Protein AF-A0A0F6IDT1-F1 (afdb_monomer)

pLDDT: mean 79.6, std 23.31, range [31.86, 98.31]

Radius of gyration: 27.85 Å; Cα contacts (8 Å, |Δi|>4): 63; chains: 1; bounding box: 77×49×73 Å

Mean predicted aligned error: 13.55 Å

Organism: NCBI:txid11930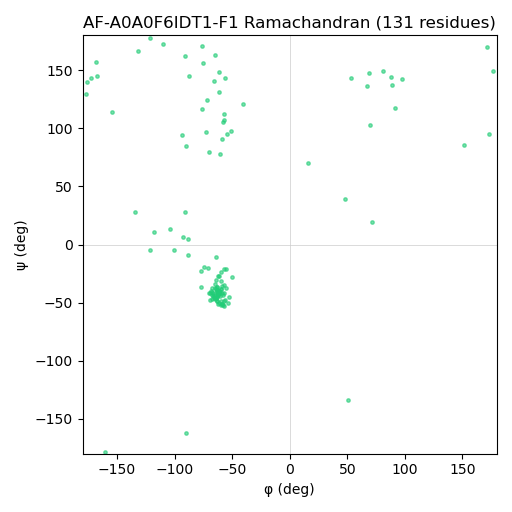40

Structure (mmCIF, N/CA/C/O backbone):
data_AF-A0A0F6IDT1-F1
#
_entry.id   AF-A0A0F6IDT1-F1
#
loop_
_atom_site.group_PDB
_atom_site.id
_atom_site.type_symbol
_atom_site.label_atom_id
_atom_site.label_alt_id
_atom_site.label_comp_id
_atom_site.label_asym_id
_atom_site.label_entity_id
_atom_site.label_seq_id
_atom_site.pdbx_PDB_ins_code
_atom_site.Cartn_x
_atom_site.Cartn_y
_atom_site.Cartn_z
_atom_site.occupancy
_atom_site.B_iso_or_equiv
_atom_site.auth_seq_id
_atom_site.auth_comp_id
_atom_site.auth_asym_i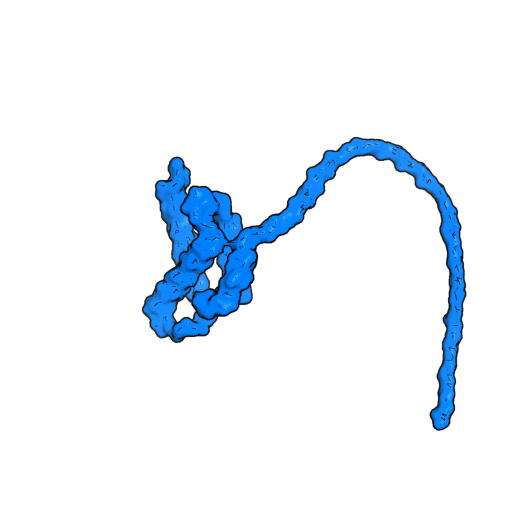d
_atom_site.auth_atom_id
_atom_site.pdbx_PDB_model_num
ATOM 1 N N . MET A 1 1 ? 60.031 -36.457 12.014 1.00 41.59 1 MET A N 1
ATOM 2 C CA . MET A 1 1 ? 60.885 -35.743 12.997 1.00 41.59 1 MET A CA 1
ATOM 3 C C . MET A 1 1 ? 60.031 -34.645 13.619 1.00 41.59 1 MET A C 1
ATOM 5 O O . MET A 1 1 ? 59.503 -33.842 12.875 1.00 41.59 1 MET A O 1
ATOM 9 N N . LYS A 1 2 ? 59.553 -34.843 14.855 1.00 42.44 2 LYS A N 1
ATOM 10 C CA . LYS A 1 2 ? 60.118 -34.342 16.132 1.00 42.44 2 LYS A CA 1
ATOM 11 C C . LYS A 1 2 ? 59.976 -32.811 16.271 1.00 42.44 2 LYS A C 1
ATOM 13 O O . LYS A 1 2 ? 60.718 -32.103 15.614 1.00 42.44 2 LYS A O 1
ATOM 18 N N . ARG A 1 3 ? 59.003 -32.353 17.081 1.00 40.50 3 ARG A N 1
ATOM 19 C CA . ARG A 1 3 ? 59.149 -31.846 18.484 1.00 40.50 3 ARG A CA 1
ATOM 20 C C . ARG A 1 3 ? 59.214 -30.306 18.464 1.00 40.50 3 ARG A C 1
ATOM 22 O O . ARG A 1 3 ? 59.818 -29.780 17.549 1.00 40.50 3 ARG A O 1
ATOM 29 N N . ASN A 1 4 ? 58.660 -29.507 19.371 1.00 43.59 4 ASN A N 1
ATOM 30 C CA . ASN A 1 4 ? 58.146 -29.651 20.739 1.00 43.59 4 ASN A CA 1
ATOM 31 C C . ASN A 1 4 ? 57.361 -28.334 21.035 1.00 43.59 4 ASN A C 1
ATOM 33 O O . ASN A 1 4 ? 57.686 -27.321 20.423 1.00 43.59 4 ASN A O 1
ATOM 37 N N . SER A 1 5 ? 56.246 -28.314 21.781 1.00 46.47 5 SER A N 1
ATOM 38 C CA . SER A 1 5 ? 56.161 -28.254 23.266 1.00 46.47 5 SER A CA 1
ATOM 39 C C . SER A 1 5 ? 56.672 -26.906 23.819 1.00 46.47 5 SER A C 1
ATOM 41 O O . SER A 1 5 ? 57.728 -26.466 23.396 1.00 46.47 5 SER A O 1
ATOM 43 N N . SER A 1 6 ? 56.073 -26.206 24.785 1.00 48.06 6 SER A N 1
ATOM 44 C CA . SER A 1 6 ? 54.981 -26.471 25.733 1.00 48.06 6 SER A CA 1
ATOM 45 C C . SER A 1 6 ? 54.854 -25.218 26.643 1.00 48.06 6 SER A C 1
ATOM 47 O O . SER A 1 6 ? 55.813 -24.467 26.777 1.00 48.06 6 SER A O 1
ATOM 49 N N . SER A 1 7 ? 53.660 -24.881 27.146 1.00 43.81 7 SER A N 1
ATOM 50 C CA . SER A 1 7 ? 53.189 -25.088 28.541 1.00 43.81 7 SER A CA 1
ATOM 51 C C . SER A 1 7 ? 53.479 -23.988 29.572 1.00 43.81 7 SER A C 1
ATOM 53 O O . SER A 1 7 ? 54.614 -23.555 29.727 1.00 43.81 7 SER A O 1
ATOM 55 N N . GLY A 1 8 ? 52.450 -23.718 30.384 1.00 31.86 8 GLY A N 1
ATOM 56 C CA . GLY A 1 8 ? 52.512 -23.164 31.746 1.00 31.86 8 GLY A CA 1
ATOM 57 C C . GLY A 1 8 ? 51.237 -22.365 32.049 1.00 31.86 8 GLY A C 1
ATOM 58 O O . GLY A 1 8 ? 51.131 -21.244 31.576 1.00 31.86 8 GLY A O 1
ATOM 59 N N . GLN A 1 9 ? 50.138 -22.983 32.523 1.00 36.88 9 GLN A N 1
ATOM 60 C CA . GLN A 1 9 ? 49.742 -23.179 33.945 1.00 36.88 9 GLN A CA 1
ATOM 61 C C . GLN A 1 9 ? 49.706 -21.877 34.768 1.00 36.88 9 GLN A C 1
ATOM 63 O O . GLN A 1 9 ? 50.620 -21.080 34.649 1.00 36.88 9 GLN A O 1
ATOM 68 N N . SER A 1 10 ? 48.816 -21.609 35.727 1.00 38.69 10 SER A N 1
ATOM 69 C CA . SER A 1 10 ? 47.532 -22.118 36.255 1.00 38.69 10 SER A CA 1
ATOM 70 C C . SER A 1 10 ? 47.288 -21.319 37.563 1.00 38.69 10 SER A C 1
ATOM 72 O O . SER A 1 10 ? 48.233 -20.730 38.078 1.00 38.69 10 SER A O 1
ATOM 74 N N . GLN A 1 11 ? 46.081 -21.436 38.147 1.00 39.72 11 GLN A N 1
ATOM 75 C CA . GLN A 1 11 ? 45.713 -21.123 39.555 1.00 39.72 11 GLN A CA 1
ATOM 76 C C . GLN A 1 11 ? 45.456 -19.639 39.881 1.00 39.72 11 GLN A C 1
ATOM 78 O O . GLN A 1 11 ? 46.085 -18.766 39.305 1.00 39.72 11 GLN A O 1
ATOM 83 N N . SER A 1 12 ? 44.597 -19.224 40.816 1.00 36.47 12 SER A N 1
ATOM 84 C CA . SER A 1 12 ? 43.557 -19.804 41.694 1.00 36.47 12 SER A CA 1
ATOM 85 C C . SER A 1 12 ? 42.970 -18.581 42.444 1.00 36.47 12 SER A C 1
ATOM 87 O O . SER A 1 12 ? 43.731 -17.699 42.812 1.00 36.47 12 SER A O 1
ATOM 89 N N . ASN A 1 13 ? 41.650 -18.385 42.485 1.00 34.44 13 ASN A N 1
ATOM 90 C CA . ASN A 1 13 ? 40.759 -18.627 43.637 1.00 34.44 13 ASN A CA 1
ATOM 91 C C . ASN A 1 13 ? 40.599 -17.444 44.638 1.00 34.44 13 ASN A C 1
ATOM 93 O O . ASN A 1 13 ? 41.548 -16.734 44.935 1.00 34.44 13 ASN A O 1
ATOM 97 N N . GLU A 1 14 ? 39.371 -17.332 45.167 1.00 32.84 14 GLU A N 1
ATOM 98 C CA . GLU A 1 14 ? 38.906 -16.615 46.381 1.00 32.84 14 GLU A CA 1
ATOM 99 C C . GLU A 1 14 ? 38.401 -15.143 46.327 1.00 32.84 14 GLU A C 1
ATOM 101 O O . GLU A 1 14 ? 39.106 -14.180 46.048 1.00 32.84 14 GLU A O 1
ATOM 106 N N . LYS A 1 15 ? 37.114 -15.013 46.697 1.00 41.66 15 LYS A N 1
ATOM 107 C CA . LYS A 1 15 ? 36.385 -13.870 47.311 1.00 41.66 15 LYS A CA 1
ATOM 108 C C . LYS A 1 15 ? 36.480 -14.064 48.853 1.00 41.66 15 LYS A C 1
ATOM 110 O O . LYS A 1 15 ? 36.636 -15.234 49.206 1.00 41.66 15 LYS A O 1
ATOM 115 N N . PRO A 1 16 ? 36.254 -13.091 49.787 1.00 47.19 16 PRO A N 1
ATOM 116 C CA . PRO A 1 16 ? 34.963 -12.370 49.917 1.00 47.19 16 PRO A CA 1
ATOM 117 C C . PRO A 1 16 ? 34.953 -10.992 50.677 1.00 47.19 16 PRO A C 1
ATOM 119 O O . PRO A 1 16 ? 35.966 -10.554 51.202 1.00 47.19 16 PRO A O 1
ATOM 122 N N . GLN A 1 17 ? 33.743 -10.392 50.794 1.00 39.12 17 GLN A N 1
ATOM 123 C CA . GLN A 1 17 ? 33.264 -9.376 51.787 1.00 39.12 17 GLN A CA 1
ATOM 124 C C . GLN A 1 17 ? 33.861 -7.942 51.740 1.00 39.12 17 GLN A C 1
ATOM 126 O O . GLN A 1 17 ? 35.016 -7.764 51.407 1.00 39.12 17 GLN A O 1
ATOM 131 N N . THR A 1 18 ? 33.202 -6.815 52.055 1.00 35.78 18 THR A N 1
ATOM 132 C CA . THR A 1 18 ? 31.856 -6.390 52.520 1.00 35.78 18 THR A CA 1
ATOM 133 C C . THR 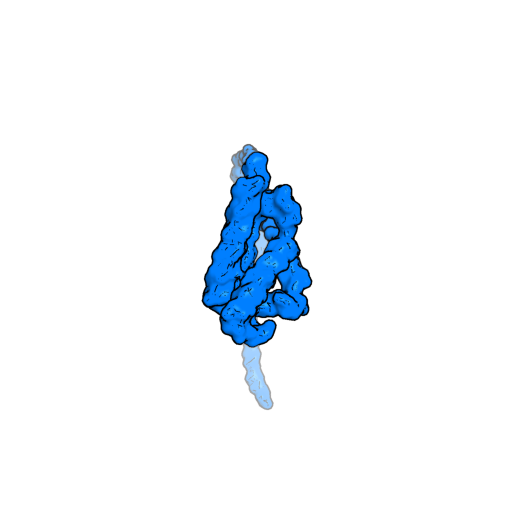A 1 18 ? 31.851 -4.852 52.465 1.00 35.78 18 THR A C 1
ATOM 135 O O . THR A 1 18 ? 32.852 -4.254 52.850 1.00 35.78 18 THR A O 1
ATOM 138 N N . SER A 1 19 ? 30.746 -4.192 52.110 1.00 38.78 19 SER A N 1
ATOM 139 C CA . SER A 1 19 ? 30.215 -3.045 52.882 1.00 38.78 19 SER A CA 1
ATOM 140 C C . SER A 1 19 ? 28.892 -2.544 52.301 1.00 38.78 19 SER A C 1
ATOM 142 O O . SER A 1 19 ? 28.655 -2.534 51.098 1.00 38.78 19 SER A O 1
ATOM 144 N N . VAL A 1 20 ? 28.018 -2.222 53.243 1.00 40.97 20 VAL A N 1
ATOM 145 C CA . VAL A 1 20 ? 26.593 -1.922 53.163 1.00 40.97 20 VAL A CA 1
ATOM 146 C C . VAL A 1 20 ? 26.387 -0.433 52.887 1.00 40.97 20 VAL A C 1
ATOM 148 O O . VAL A 1 20 ? 27.102 0.387 53.456 1.00 40.97 20 VAL A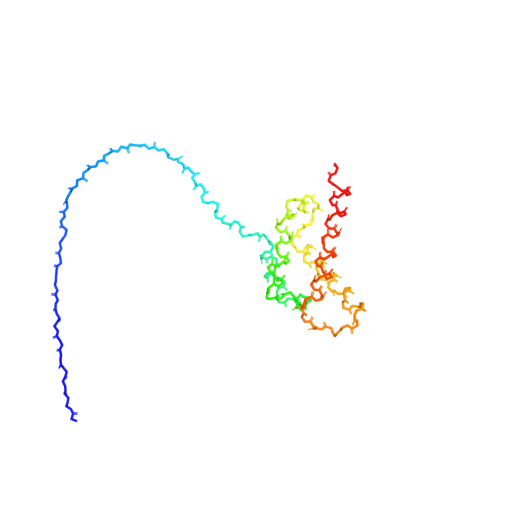 O 1
ATOM 151 N N . SER A 1 21 ? 25.359 -0.071 52.117 1.00 44.03 21 SER A N 1
ATOM 152 C CA . SER A 1 21 ? 24.560 1.116 52.444 1.00 44.03 21 SER A CA 1
ATOM 153 C C . SER A 1 21 ? 23.152 0.994 51.861 1.00 44.03 21 SER A C 1
ATOM 155 O O . SER A 1 21 ? 22.958 0.917 50.649 1.00 44.03 21 SER A O 1
ATOM 157 N N . GLU A 1 22 ? 22.192 0.902 52.776 1.00 39.78 22 GLU A N 1
ATOM 158 C CA . GLU A 1 22 ? 20.749 1.000 52.579 1.00 39.78 22 GLU A CA 1
ATOM 159 C C . GLU A 1 22 ? 20.347 2.409 52.113 1.00 39.78 22 GLU A C 1
ATOM 161 O O . GLU A 1 22 ? 20.833 3.389 52.668 1.00 39.78 22 GLU A O 1
ATOM 166 N N . ASN A 1 23 ? 19.395 2.523 51.179 1.00 37.53 23 ASN A N 1
ATOM 167 C CA . ASN A 1 23 ? 18.099 3.160 51.456 1.0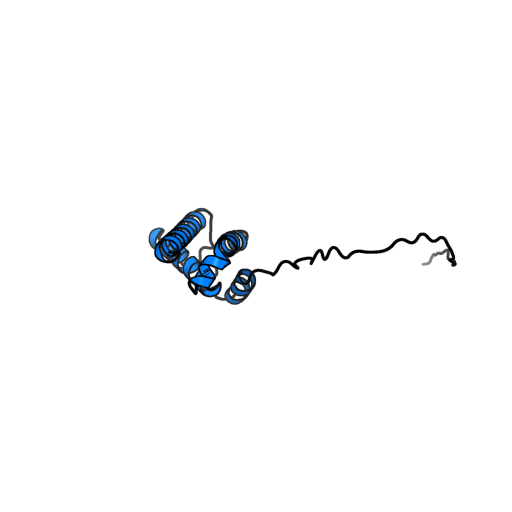0 37.53 23 ASN A CA 1
ATOM 168 C C . ASN A 1 23 ? 17.092 2.902 50.315 1.00 37.53 23 ASN A C 1
ATOM 170 O O . ASN A 1 23 ? 17.470 2.570 49.196 1.00 37.53 23 ASN A O 1
ATOM 174 N N . VAL A 1 24 ? 15.811 3.004 50.659 1.00 48.00 24 VAL A N 1
ATOM 175 C CA . VAL A 1 24 ? 14.649 2.305 50.084 1.00 48.00 24 VAL A CA 1
ATOM 176 C C . VAL A 1 24 ? 13.982 3.078 48.900 1.00 48.00 24 VAL A C 1
ATOM 178 O O . VAL A 1 24 ? 14.665 3.865 48.253 1.00 48.00 24 VAL A O 1
ATOM 181 N N . PRO A 1 25 ? 12.728 2.794 48.476 1.00 54.50 25 PRO A N 1
ATOM 182 C CA . PRO A 1 25 ? 12.381 2.425 47.106 1.00 54.50 25 PRO A CA 1
ATOM 183 C C . PRO A 1 25 ? 11.587 3.531 46.381 1.00 54.50 25 PRO A C 1
ATOM 185 O O . PRO A 1 25 ? 11.133 4.482 46.990 1.00 54.50 25 PRO A O 1
ATOM 188 N N . GLU A 1 26 ? 11.350 3.378 45.081 1.00 36.72 26 GLU A N 1
ATOM 189 C CA . GLU A 1 26 ? 10.016 3.521 44.467 1.00 36.72 26 GLU A CA 1
ATOM 190 C C . GLU A 1 26 ? 10.170 3.436 42.951 1.00 36.72 26 GLU A C 1
ATOM 192 O O . GLU A 1 26 ? 10.512 4.382 42.250 1.00 36.72 26 GLU A O 1
ATOM 197 N N . LYS A 1 27 ? 9.971 2.209 42.469 1.00 49.25 27 LYS A N 1
ATOM 198 C CA . LYS A 1 27 ? 9.135 1.854 41.322 1.00 49.25 27 LYS A CA 1
ATOM 199 C C . LYS A 1 27 ? 8.734 3.026 40.405 1.00 49.25 27 LYS A C 1
ATOM 201 O O . LYS A 1 27 ? 7.555 3.334 40.260 1.00 49.25 27 LYS A O 1
ATOM 206 N N . SER A 1 28 ? 9.690 3.582 39.665 1.00 39.09 28 SER A N 1
ATOM 207 C CA . SER A 1 28 ? 9.371 4.031 38.316 1.00 39.09 28 SER A CA 1
ATOM 208 C C . SER A 1 28 ? 9.222 2.759 37.496 1.00 39.09 28 SER A C 1
ATOM 210 O O . SER A 1 28 ? 10.191 2.122 37.082 1.00 39.09 28 SER A O 1
ATOM 212 N N . SER A 1 29 ? 7.971 2.330 37.339 1.00 50.66 29 SER A N 1
ATOM 213 C CA . SER A 1 29 ? 7.583 1.446 36.251 1.00 50.66 29 SER A CA 1
ATOM 214 C C . SER A 1 29 ? 7.877 2.182 34.948 1.00 50.66 29 SER A C 1
ATOM 216 O O . SER A 1 29 ? 6.985 2.715 34.295 1.00 50.66 29 SER A O 1
ATOM 218 N N . THR A 1 30 ? 9.145 2.217 34.550 1.00 45.03 30 THR A N 1
ATOM 219 C CA . THR A 1 30 ? 9.500 2.296 33.146 1.00 45.03 30 THR A CA 1
ATOM 220 C C . THR A 1 30 ? 9.111 0.932 32.609 1.00 45.03 30 THR A C 1
ATOM 222 O O . THR A 1 30 ? 9.932 0.019 32.517 1.00 45.03 30 THR A O 1
ATOM 225 N N . GLU A 1 31 ? 7.811 0.761 32.348 1.00 45.62 31 GLU A N 1
ATOM 226 C CA . GLU A 1 31 ? 7.352 -0.216 31.382 1.00 45.62 31 GLU A CA 1
ATOM 227 C C . GLU A 1 31 ? 8.182 0.080 30.142 1.00 45.62 31 GLU A C 1
ATOM 229 O O . GLU A 1 31 ? 7.934 1.033 29.400 1.00 45.62 31 GLU A O 1
ATOM 234 N N . LYS A 1 32 ? 9.259 -0.691 29.973 1.00 43.25 32 LYS A N 1
ATOM 235 C CA . LYS A 1 32 ? 9.863 -0.900 28.678 1.00 43.25 32 LYS A CA 1
ATOM 236 C C . LYS A 1 32 ? 8.693 -1.401 27.853 1.00 43.25 32 LYS A C 1
ATOM 238 O O . LYS A 1 32 ? 8.343 -2.574 27.941 1.00 43.25 32 LYS A O 1
ATOM 243 N N . LYS A 1 33 ? 8.031 -0.485 27.140 1.00 46.94 33 LYS A N 1
ATOM 244 C CA . LYS A 1 33 ? 7.200 -0.828 26.002 1.00 46.94 33 LYS A CA 1
ATOM 245 C C . LYS A 1 33 ? 8.169 -1.527 25.074 1.00 46.94 33 LYS A C 1
ATOM 247 O O . LYS A 1 33 ? 8.912 -0.888 24.334 1.00 46.94 33 LYS A O 1
ATOM 252 N N . GLU A 1 34 ? 8.241 -2.841 25.236 1.00 45.25 34 GLU A N 1
ATOM 253 C CA . GLU A 1 34 ? 8.687 -3.740 24.199 1.00 45.25 34 GLU A CA 1
ATOM 254 C C . GLU A 1 34 ? 8.053 -3.194 22.923 1.00 45.25 34 GLU A C 1
ATOM 256 O O . GLU A 1 34 ? 6.840 -2.942 22.937 1.00 45.25 34 GLU A O 1
ATOM 261 N N . PRO A 1 35 ? 8.850 -2.823 21.907 1.00 54.62 35 PRO A N 1
ATOM 262 C CA . PRO A 1 35 ? 8.286 -2.244 20.707 1.00 54.62 35 PRO A CA 1
ATOM 263 C C . PRO A 1 35 ? 7.297 -3.278 20.194 1.00 54.62 35 PRO A C 1
ATOM 265 O O . PRO A 1 35 ? 7.701 -4.351 19.749 1.00 54.62 35 PRO A O 1
ATOM 268 N N . GLN A 1 36 ? 6.000 -2.998 20.348 1.00 61.53 36 GLN A N 1
ATOM 269 C CA . GLN A 1 36 ? 4.975 -3.813 19.733 1.00 61.53 36 GLN A CA 1
ATOM 270 C C . GLN A 1 36 ? 5.302 -3.754 18.253 1.00 61.53 36 GLN A C 1
ATOM 272 O O . GLN A 1 36 ? 5.163 -2.707 17.622 1.00 61.53 36 GLN A O 1
ATOM 277 N N . ILE A 1 37 ? 5.844 -4.855 17.738 1.00 74.25 37 ILE A N 1
ATOM 278 C CA . ILE A 1 37 ? 6.142 -4.999 16.324 1.00 74.25 37 ILE A CA 1
ATOM 279 C C . ILE A 1 37 ? 4.806 -4.756 15.630 1.00 74.25 37 ILE A C 1
ATOM 281 O O . ILE A 1 37 ? 3.854 -5.512 15.843 1.00 74.25 37 ILE A O 1
ATOM 285 N N . SER A 1 38 ? 4.705 -3.644 14.894 1.00 86.12 38 SER A N 1
ATOM 286 C CA . SER A 1 38 ? 3.436 -3.240 14.289 1.00 86.12 38 SER A CA 1
ATOM 287 C C . SER A 1 38 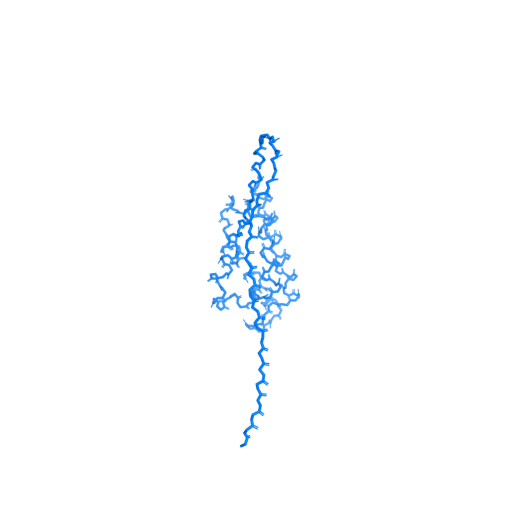? 2.913 -4.373 13.408 1.00 86.12 38 SER A C 1
ATOM 289 O O . SER A 1 38 ? 3.682 -5.077 12.741 1.00 86.12 38 SER A O 1
ATOM 291 N N . LYS A 1 39 ? 1.587 -4.551 13.400 1.00 93.94 39 LYS A N 1
ATOM 292 C CA . LYS A 1 39 ? 0.906 -5.656 12.707 1.00 93.94 39 LYS A CA 1
ATOM 293 C C . LYS A 1 39 ? 1.229 -5.686 11.209 1.00 93.94 39 LYS A C 1
ATOM 295 O O . LYS A 1 39 ? 1.115 -6.738 10.578 1.00 93.94 39 LYS A O 1
ATOM 300 N N . ILE A 1 40 ? 1.667 -4.555 10.653 1.00 96.88 40 ILE A N 1
ATOM 301 C CA . ILE A 1 40 ? 2.088 -4.434 9.259 1.00 96.88 40 ILE A CA 1
ATOM 302 C C . ILE A 1 40 ? 3.277 -5.320 8.901 1.00 96.88 40 ILE A C 1
ATOM 304 O O . ILE A 1 40 ? 3.242 -5.948 7.849 1.00 96.88 40 ILE A O 1
ATOM 308 N N . TYR A 1 41 ? 4.279 -5.465 9.770 1.00 96.19 41 TYR A N 1
ATOM 309 C CA . TYR A 1 41 ? 5.452 -6.288 9.458 1.00 96.19 41 TYR A CA 1
ATOM 310 C C . TYR A 1 41 ? 5.093 -7.771 9.359 1.00 96.19 41 TYR A C 1
ATOM 312 O O . TYR A 1 41 ? 5.567 -8.468 8.465 1.00 96.19 41 TYR A O 1
ATOM 320 N N . LYS A 1 42 ? 4.174 -8.237 10.214 1.00 95.75 42 LYS A N 1
ATOM 321 C CA . LYS A 1 42 ? 3.621 -9.590 10.105 1.00 95.75 42 LYS A CA 1
ATOM 322 C C . LYS A 1 42 ? 2.855 -9.777 8.794 1.00 95.75 42 LYS A C 1
ATOM 324 O O . LYS A 1 42 ? 3.038 -10.783 8.123 1.00 95.75 42 LYS A O 1
ATOM 329 N N . ALA A 1 43 ? 2.020 -8.811 8.413 1.00 96.62 43 ALA A N 1
ATOM 330 C CA . ALA A 1 43 ? 1.276 -8.886 7.159 1.00 96.62 43 ALA A CA 1
ATOM 331 C C . ALA A 1 43 ? 2.190 -8.853 5.923 1.00 96.62 43 ALA A C 1
ATOM 333 O O . ALA A 1 43 ? 1.887 -9.519 4.941 1.00 96.62 43 ALA A O 1
ATOM 334 N N . ILE A 1 44 ? 3.304 -8.119 5.977 1.00 96.50 44 ILE A N 1
ATOM 335 C CA . ILE A 1 44 ? 4.319 -8.112 4.919 1.00 96.50 44 ILE A CA 1
ATOM 336 C C . ILE A 1 44 ? 4.965 -9.49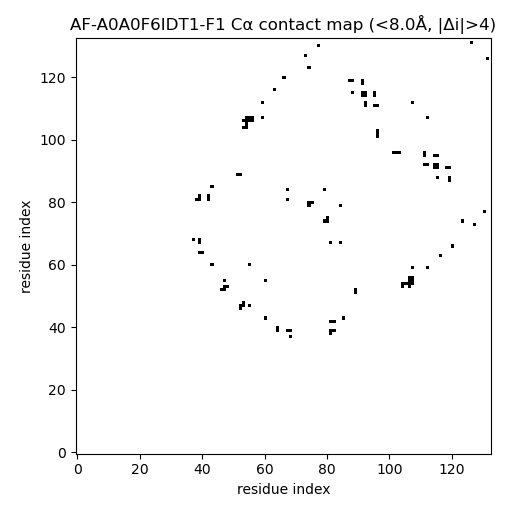3 4.792 1.00 96.50 44 ILE A C 1
ATOM 338 O O . ILE A 1 44 ? 5.060 -10.006 3.681 1.00 96.50 44 ILE A O 1
ATOM 342 N N . GLU A 1 45 ? 5.353 -10.122 5.904 1.00 95.19 45 GLU A N 1
ATOM 343 C CA . GLU A 1 45 ? 5.927 -11.472 5.871 1.00 95.19 45 GLU A CA 1
ATOM 344 C C . GLU A 1 45 ? 4.918 -12.505 5.338 1.00 95.19 45 GLU A C 1
ATOM 346 O O . GLU A 1 45 ? 5.275 -13.324 4.493 1.00 95.19 45 GLU A O 1
ATOM 351 N N . ASP A 1 46 ? 3.641 -12.404 5.736 1.00 95.06 46 ASP A N 1
ATOM 352 C CA . ASP A 1 46 ? 2.554 -13.261 5.237 1.00 95.06 46 ASP A CA 1
ATOM 353 C C . ASP A 1 46 ? 2.407 -13.196 3.700 1.00 95.06 46 ASP A C 1
ATOM 355 O O . ASP A 1 46 ? 2.050 -14.197 3.076 1.00 95.06 46 ASP A O 1
ATOM 359 N N . VAL A 1 47 ? 2.641 -12.030 3.080 1.00 94.19 47 VAL A N 1
ATOM 360 C CA . VAL A 1 47 ? 2.462 -11.835 1.625 1.00 94.19 47 VAL A CA 1
ATOM 361 C C . VAL A 1 47 ? 3.763 -11.878 0.829 1.00 94.19 47 VAL A C 1
ATOM 363 O O . VAL A 1 47 ? 3.726 -11.843 -0.396 1.00 94.19 47 VAL A O 1
ATOM 366 N N . LYS A 1 48 ? 4.922 -11.977 1.479 1.00 90.81 48 LYS A N 1
ATOM 367 C CA . LYS A 1 48 ? 6.237 -11.905 0.824 1.00 90.81 48 LYS A CA 1
ATOM 368 C C . LYS A 1 48 ? 6.460 -12.983 -0.241 1.00 90.81 48 LYS A C 1
ATOM 370 O O . LYS A 1 48 ? 7.177 -12.752 -1.211 1.00 90.81 48 LYS A O 1
ATOM 375 N N . LEU A 1 49 ? 5.857 -14.159 -0.062 1.00 90.88 49 LEU A N 1
ATOM 376 C CA . LEU A 1 49 ? 5.919 -15.267 -1.024 1.00 90.88 49 LEU A CA 1
ATOM 377 C C . LEU A 1 49 ? 4.809 -15.211 -2.084 1.00 90.88 49 LEU A C 1
ATOM 379 O O . LEU A 1 49 ? 4.831 -15.984 -3.042 1.00 90.88 49 LEU A O 1
ATOM 383 N N . ASP A 1 50 ? 3.835 -14.315 -1.931 1.00 94.50 50 ASP A N 1
ATOM 384 C CA . ASP A 1 50 ? 2.808 -14.092 -2.938 1.00 94.50 50 ASP A CA 1
ATOM 385 C C . ASP A 1 50 ? 3.405 -13.277 -4.086 1.00 94.50 50 ASP A C 1
ATOM 387 O O . ASP A 1 50 ? 3.785 -12.113 -3.932 1.00 94.50 50 ASP A O 1
ATOM 391 N N . ILE A 1 51 ? 3.446 -13.893 -5.270 1.00 92.44 51 ILE A N 1
ATOM 392 C CA . ILE A 1 51 ? 4.022 -13.301 -6.479 1.00 92.44 51 ILE A CA 1
ATOM 393 C C . ILE A 1 51 ? 3.406 -11.949 -6.829 1.00 92.44 51 ILE A C 1
ATOM 395 O O . ILE A 1 51 ? 4.034 -11.185 -7.540 1.00 92.44 51 ILE A O 1
ATOM 399 N N . ARG A 1 52 ? 2.205 -11.614 -6.343 1.00 93.56 52 ARG A N 1
ATOM 400 C CA . ARG A 1 52 ? 1.562 -10.311 -6.576 1.00 93.56 52 ARG A CA 1
ATOM 401 C C . ARG A 1 52 ? 2.236 -9.165 -5.818 1.00 93.56 52 ARG A C 1
ATOM 403 O O . ARG A 1 52 ? 2.076 -8.013 -6.211 1.00 93.56 52 ARG A O 1
ATOM 410 N N . TYR A 1 53 ? 3.001 -9.469 -4.773 1.00 95.31 53 TYR A N 1
ATOM 411 C CA . TYR A 1 53 ? 3.721 -8.503 -3.939 1.00 95.31 53 TYR A CA 1
ATOM 412 C C . TYR A 1 53 ? 5.223 -8.459 -4.233 1.00 95.31 53 TYR A C 1
ATOM 414 O O . TYR A 1 53 ? 5.975 -7.825 -3.501 1.00 95.31 53 TYR A O 1
ATOM 422 N N . TYR A 1 54 ? 5.660 -9.053 -5.349 1.00 92.25 54 TYR A N 1
ATOM 423 C CA . TYR A 1 54 ? 7.058 -9.070 -5.794 1.00 92.25 54 TYR A CA 1
ATOM 424 C C . TYR A 1 54 ? 7.733 -7.691 -5.823 1.00 92.25 54 TYR A C 1
ATOM 426 O O . TYR A 1 54 ? 8.950 -7.604 -5.715 1.00 92.25 54 TYR A O 1
ATOM 434 N N . PHE A 1 55 ? 6.965 -6.617 -6.012 1.00 92.31 55 PHE A N 1
ATOM 435 C CA . PHE A 1 55 ? 7.480 -5.255 -6.105 1.00 92.31 55 PHE A CA 1
ATOM 436 C C . PHE A 1 55 ? 7.904 -4.687 -4.744 1.00 92.31 55 PHE A C 1
ATOM 438 O O . PHE A 1 55 ? 8.668 -3.726 -4.700 1.00 92.31 55 PHE A O 1
ATOM 445 N N . LEU A 1 56 ? 7.418 -5.260 -3.640 1.00 92.38 56 LEU A N 1
ATOM 446 C CA . LEU A 1 56 ? 7.649 -4.768 -2.290 1.00 92.38 56 LEU A CA 1
ATOM 447 C C . LEU A 1 56 ? 8.914 -5.402 -1.698 1.00 92.38 56 LEU A C 1
ATOM 449 O O . LEU A 1 56 ? 8.855 -6.412 -1.001 1.00 92.38 56 LEU A O 1
ATOM 453 N N . GLN A 1 57 ? 10.063 -4.805 -2.006 1.00 90.75 57 GLN A N 1
ATOM 454 C CA . GLN A 1 57 ? 11.383 -5.266 -1.567 1.00 90.75 57 GLN A CA 1
ATOM 455 C C . GLN A 1 57 ? 12.214 -4.112 -0.990 1.00 90.75 57 GLN A C 1
ATOM 457 O O . GLN A 1 57 ? 11.872 -2.936 -1.159 1.00 90.75 57 GLN A O 1
ATOM 462 N N . ASP A 1 58 ? 13.308 -4.470 -0.319 1.00 92.19 58 ASP A N 1
ATOM 463 C CA . ASP A 1 58 ? 14.345 -3.557 0.165 1.00 92.19 58 ASP A CA 1
ATOM 464 C C . ASP A 1 58 ? 13.788 -2.361 0.962 1.00 92.19 58 ASP A C 1
ATOM 466 O O . ASP A 1 58 ? 12.931 -2.509 1.834 1.00 92.19 58 ASP A O 1
ATOM 470 N N . GLU A 1 59 ? 14.263 -1.151 0.662 1.00 94.94 59 GLU A N 1
ATOM 471 C CA . GLU A 1 59 ? 13.871 0.091 1.332 1.00 94.94 59 GLU A CA 1
ATOM 472 C C . GLU A 1 59 ? 12.371 0.406 1.226 1.00 94.94 59 GLU A C 1
ATOM 474 O O . GLU A 1 59 ? 11.830 1.140 2.055 1.00 94.94 59 GLU A O 1
ATOM 479 N N . TYR A 1 60 ? 11.677 -0.125 0.218 1.00 95.88 60 TYR A N 1
ATOM 480 C CA . TYR A 1 60 ? 10.271 0.195 0.003 1.00 95.88 60 TYR A CA 1
ATOM 481 C C . TYR A 1 60 ? 9.345 -0.539 0.969 1.00 95.88 60 TYR A C 1
ATOM 483 O O . TYR A 1 60 ? 8.248 -0.049 1.234 1.00 95.88 60 TYR A O 1
ATOM 491 N N . VAL A 1 61 ? 9.799 -1.661 1.537 1.00 95.81 61 VAL A N 1
ATOM 492 C CA . VAL A 1 61 ? 9.125 -2.345 2.649 1.00 95.81 61 VAL A CA 1
ATOM 493 C C . VAL A 1 61 ? 8.969 -1.379 3.822 1.00 95.81 61 VAL A C 1
ATOM 495 O O . VAL A 1 61 ? 7.856 -1.129 4.286 1.00 95.81 61 VAL A O 1
ATOM 498 N N . GLU A 1 62 ? 10.075 -0.763 4.242 1.00 96.50 62 GLU A N 1
ATOM 499 C CA . GLU A 1 62 ? 10.095 0.150 5.387 1.00 96.50 62 GLU A CA 1
ATOM 500 C C . GLU A 1 62 ? 9.336 1.446 5.115 1.00 96.50 62 GLU A C 1
ATOM 502 O O . GLU A 1 62 ? 8.589 1.929 5.973 1.00 96.50 62 GLU A O 1
ATOM 507 N N . LYS A 1 63 ? 9.465 2.007 3.906 1.00 97.56 63 LYS A N 1
ATOM 508 C CA . LYS A 1 63 ? 8.709 3.208 3.525 1.00 97.56 63 LYS A CA 1
ATOM 509 C C . LYS A 1 63 ? 7.202 2.947 3.547 1.00 97.56 63 LYS A C 1
ATOM 511 O O . LYS A 1 63 ? 6.445 3.754 4.089 1.00 97.56 63 LYS A O 1
ATOM 516 N N . LEU A 1 64 ? 6.763 1.804 3.014 1.00 97.44 64 LEU A N 1
ATOM 517 C CA . LEU A 1 64 ? 5.353 1.427 2.992 1.00 97.44 64 LEU A CA 1
ATOM 518 C C . LEU A 1 64 ? 4.809 1.168 4.404 1.00 97.44 64 LEU A C 1
ATOM 520 O O . LEU A 1 64 ? 3.722 1.652 4.736 1.00 97.44 64 LEU A O 1
ATOM 524 N N . ALA A 1 65 ? 5.566 0.447 5.237 1.00 97.44 65 ALA A N 1
ATOM 525 C CA . ALA A 1 65 ? 5.214 0.186 6.630 1.00 97.44 65 ALA A CA 1
ATOM 526 C C . ALA A 1 65 ? 5.105 1.487 7.438 1.00 97.44 65 ALA A C 1
ATOM 528 O O . ALA A 1 65 ? 4.148 1.676 8.187 1.00 97.44 65 ALA A O 1
ATOM 529 N N . SER A 1 66 ? 6.025 2.429 7.218 1.00 97.50 66 SER A N 1
ATOM 530 C CA . SER A 1 66 ? 6.031 3.730 7.893 1.00 97.50 66 SER A CA 1
ATOM 531 C C . SER A 1 66 ? 4.759 4.543 7.638 1.00 97.50 66 SER A C 1
ATOM 533 O O . SER A 1 66 ? 4.269 5.208 8.550 1.00 97.50 66 SER A O 1
ATOM 535 N N . ILE A 1 67 ? 4.202 4.502 6.421 1.00 97.88 67 ILE A N 1
ATOM 536 C CA . ILE A 1 67 ? 2.933 5.181 6.104 1.00 97.88 67 ILE A CA 1
ATOM 537 C C . ILE A 1 67 ? 1.774 4.539 6.878 1.00 97.88 67 ILE A C 1
ATOM 539 O O . ILE A 1 67 ? 0.962 5.265 7.453 1.00 97.88 67 ILE A O 1
ATOM 543 N N . TYR A 1 68 ? 1.715 3.204 6.941 1.00 97.75 68 TYR A N 1
ATOM 544 C CA . TYR A 1 68 ? 0.685 2.506 7.712 1.00 97.75 68 TYR A CA 1
ATOM 545 C C . TYR A 1 68 ? 0.783 2.838 9.198 1.00 97.75 68 TYR A C 1
ATOM 547 O O . TYR A 1 68 ? -0.198 3.279 9.778 1.00 97.75 68 TYR A O 1
ATOM 555 N N . ILE A 1 69 ? 1.970 2.703 9.798 1.00 97.12 69 ILE A N 1
ATOM 556 C CA . ILE A 1 69 ? 2.193 2.922 11.237 1.00 97.12 69 ILE A CA 1
ATOM 557 C C . ILE A 1 69 ? 1.766 4.333 11.655 1.00 97.12 69 ILE A C 1
ATOM 559 O O . ILE A 1 69 ? 1.102 4.507 12.675 1.00 97.12 69 ILE A O 1
ATOM 563 N N . LYS A 1 70 ? 2.074 5.351 10.840 1.00 96.50 70 LYS A N 1
ATOM 564 C CA . LYS A 1 70 ? 1.642 6.739 11.089 1.00 96.50 70 LYS A CA 1
ATOM 565 C C . LYS A 1 70 ? 0.119 6.904 11.116 1.00 96.50 70 LYS A C 1
ATOM 567 O O . LYS A 1 70 ? -0.373 7.823 11.763 1.00 96.50 70 LYS A O 1
ATOM 572 N N . ASN A 1 71 ? -0.613 6.040 10.418 1.00 96.31 71 ASN A N 1
ATOM 573 C CA . ASN A 1 71 ? -2.059 6.124 10.230 1.00 96.31 71 ASN A CA 1
ATOM 574 C C . ASN A 1 71 ? -2.813 4.915 10.818 1.00 96.31 71 ASN A C 1
ATOM 576 O O . ASN A 1 71 ? -4.006 4.777 10.563 1.00 96.31 71 ASN A O 1
ATOM 580 N N . GLU A 1 72 ? -2.155 4.057 11.607 1.00 94.56 72 GLU A N 1
ATOM 581 C CA . GLU A 1 72 ? -2.683 2.747 12.018 1.00 94.56 72 GLU A CA 1
ATOM 582 C C . GLU A 1 72 ? -4.001 2.895 12.785 1.00 94.56 72 GLU A C 1
ATOM 584 O O . GLU A 1 72 ? -5.012 2.333 12.381 1.00 94.56 72 GLU A O 1
ATOM 589 N N . GLY A 1 73 ? -4.038 3.735 13.822 1.00 93.69 73 GLY A N 1
ATOM 590 C CA . GLY A 1 73 ? -5.253 3.952 14.615 1.00 93.69 73 GLY A CA 1
ATOM 591 C C . GLY A 1 73 ? -6.454 4.446 13.788 1.00 93.69 73 GLY A C 1
ATOM 592 O O . GLY A 1 73 ? -7.532 3.853 13.874 1.00 93.69 73 GLY A O 1
ATOM 593 N N . PRO A 1 74 ? -6.317 5.524 12.992 1.00 94.62 74 PRO A N 1
ATOM 594 C CA . PRO A 1 74 ? -7.381 5.966 12.095 1.00 94.62 74 PRO A CA 1
ATOM 595 C C . PRO A 1 74 ? -7.810 4.911 11.064 1.00 94.62 74 PRO A C 1
ATOM 597 O O . PRO A 1 74 ? -9.005 4.738 10.847 1.00 94.62 74 PRO A O 1
ATOM 600 N N . LEU A 1 75 ? -6.869 4.179 10.461 1.00 95.31 75 LEU A N 1
ATOM 601 C CA . LEU A 1 75 ? -7.174 3.131 9.481 1.00 95.31 75 LEU A CA 1
ATOM 602 C C . LEU A 1 75 ? -7.907 1.941 10.111 1.00 95.31 75 LEU A C 1
ATOM 604 O O . LEU A 1 75 ? -8.901 1.479 9.551 1.00 95.31 75 LEU A O 1
ATOM 608 N N . GLU A 1 76 ? -7.500 1.506 11.305 1.00 94.38 76 GLU A N 1
ATOM 609 C CA . GLU A 1 76 ? -8.175 0.435 12.044 1.00 94.38 76 GLU A CA 1
ATOM 610 C C . GLU A 1 76 ? -9.632 0.795 12.363 1.00 94.38 76 GLU A C 1
ATOM 612 O O . GLU A 1 76 ? -10.523 -0.037 12.191 1.00 94.38 76 GLU A O 1
ATOM 617 N N . LYS A 1 77 ? -9.913 2.051 12.746 1.00 94.62 77 LYS A N 1
ATOM 618 C CA . LYS A 1 77 ? -1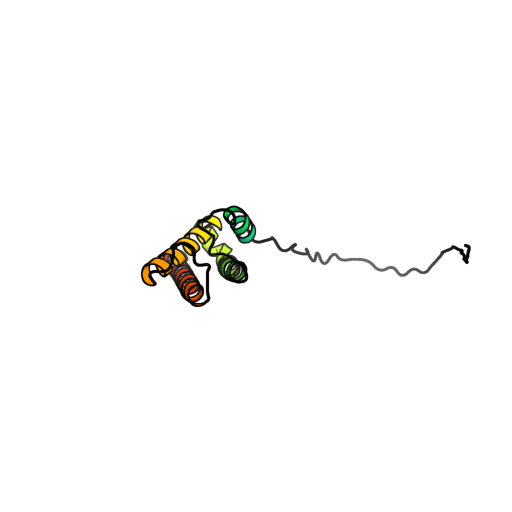1.291 2.534 12.971 1.00 94.62 77 LYS A CA 1
ATOM 619 C C . LYS A 1 77 ? -12.159 2.480 11.713 1.00 94.62 77 LYS A C 1
ATOM 621 O O . LYS A 1 77 ? -13.375 2.352 11.820 1.00 94.62 77 LYS A O 1
ATOM 626 N N . LEU A 1 78 ? -11.542 2.569 10.536 1.00 95.00 78 LEU A N 1
ATOM 627 C CA . LEU A 1 78 ? -12.209 2.442 9.240 1.00 95.00 78 LEU A CA 1
ATOM 628 C C . LEU A 1 78 ? -12.284 0.989 8.744 1.00 95.00 78 LEU A C 1
ATOM 630 O O . LEU A 1 78 ? -12.736 0.753 7.624 1.00 95.00 78 LEU A O 1
ATOM 634 N N . GLY A 1 79 ? -11.842 0.015 9.546 1.00 95.12 79 GLY A N 1
ATOM 635 C CA . GLY A 1 79 ? -11.802 -1.396 9.160 1.00 95.12 79 GLY A CA 1
ATOM 636 C C . GLY A 1 79 ? -10.721 -1.716 8.124 1.00 95.12 79 GLY A C 1
ATOM 637 O O . GLY A 1 79 ? -10.811 -2.732 7.437 1.00 95.12 79 GLY A O 1
ATOM 638 N N . ILE A 1 80 ? -9.713 -0.852 7.979 1.00 96.88 80 ILE A N 1
ATOM 639 C CA . ILE A 1 80 ? -8.580 -1.071 7.079 1.00 96.88 80 ILE A CA 1
ATOM 640 C C . ILE A 1 80 ? -7.462 -1.712 7.890 1.00 96.88 80 ILE A C 1
ATOM 642 O O . ILE A 1 80 ? -6.674 -1.035 8.546 1.00 96.88 80 ILE A O 1
ATOM 646 N N . ASP A 1 81 ? -7.421 -3.038 7.842 1.00 96.94 81 ASP A N 1
ATOM 647 C CA . ASP A 1 81 ? -6.352 -3.821 8.448 1.00 96.94 81 ASP A CA 1
ATOM 648 C C . ASP A 1 81 ? -5.053 -3.767 7.603 1.00 96.94 81 ASP A C 1
ATOM 650 O O . ASP A 1 81 ? -5.054 -3.265 6.467 1.00 96.94 81 ASP A O 1
ATOM 654 N N . PRO A 1 82 ? -3.922 -4.290 8.117 1.00 97.62 82 PRO A N 1
ATOM 655 C CA . PRO A 1 82 ? -2.669 -4.267 7.376 1.00 97.62 82 PRO A CA 1
ATOM 656 C C . PRO A 1 82 ? -2.729 -4.982 6.020 1.00 97.62 82 PRO A C 1
ATOM 658 O O . PRO A 1 82 ? -2.104 -4.528 5.065 1.00 97.62 82 PRO A O 1
ATOM 661 N N . LYS A 1 83 ? -3.486 -6.083 5.901 1.00 96.81 83 LYS A N 1
ATOM 662 C CA . LYS A 1 83 ? -3.602 -6.832 4.639 1.00 96.81 83 LYS A CA 1
ATOM 663 C C . LYS A 1 83 ? -4.345 -6.000 3.604 1.00 96.81 83 LYS A C 1
ATOM 665 O O . LYS A 1 83 ? -3.886 -5.878 2.469 1.00 96.81 83 LYS A O 1
ATOM 670 N N . LYS A 1 84 ? -5.434 -5.351 4.016 1.00 98.00 84 LYS A N 1
ATOM 671 C CA . LYS A 1 84 ? -6.211 -4.455 3.166 1.00 98.00 84 LYS A CA 1
ATOM 672 C C . LYS A 1 84 ? -5.394 -3.252 2.711 1.00 98.00 84 LYS A C 1
ATOM 674 O O . LYS A 1 84 ? -5.470 -2.855 1.551 1.00 98.00 84 LYS A O 1
ATOM 679 N N . TYR A 1 85 ? -4.571 -2.701 3.595 1.00 98.25 85 TYR A N 1
ATOM 680 C CA . TYR A 1 85 ? -3.638 -1.641 3.234 1.00 98.25 85 TYR A CA 1
ATOM 681 C C . TYR A 1 85 ? -2.609 -2.095 2.181 1.00 98.25 85 TYR A C 1
ATOM 683 O O . TYR A 1 85 ? -2.374 -1.381 1.203 1.00 98.25 85 TYR A O 1
ATOM 691 N N . LEU A 1 86 ? -2.047 -3.302 2.317 1.00 98.00 86 LEU A N 1
ATOM 692 C CA . LEU A 1 86 ? -1.134 -3.865 1.317 1.00 98.00 86 LEU A CA 1
ATOM 693 C C . LEU A 1 86 ? -1.828 -4.085 -0.040 1.00 98.00 86 LEU A C 1
ATOM 695 O O . LEU A 1 86 ? -1.214 -3.844 -1.079 1.00 98.00 86 LEU A O 1
ATOM 699 N N . GLU A 1 87 ? -3.106 -4.479 -0.072 1.00 98.06 87 GLU A N 1
ATOM 700 C CA . GLU A 1 87 ? -3.889 -4.523 -1.321 1.00 98.06 87 GLU A CA 1
ATOM 701 C C . GLU A 1 87 ? -3.953 -3.154 -2.012 1.00 98.06 87 GLU A C 1
ATOM 703 O O . GLU A 1 87 ? -3.729 -3.075 -3.218 1.00 98.06 87 GLU A O 1
ATOM 708 N N . TYR A 1 88 ? -4.179 -2.065 -1.269 1.00 98.19 88 TYR A N 1
ATOM 709 C CA . TYR A 1 88 ? -4.175 -0.717 -1.849 1.00 98.19 88 TYR A CA 1
ATOM 710 C C . TYR A 1 88 ? -2.808 -0.324 -2.412 1.00 98.19 88 TYR A C 1
ATOM 712 O O . TYR A 1 88 ? -2.738 0.333 -3.455 1.00 98.19 88 TYR A O 1
ATOM 720 N N . ALA A 1 89 ? -1.721 -0.741 -1.758 1.00 97.81 89 ALA A N 1
ATOM 721 C CA . ALA A 1 89 ? -0.369 -0.523 -2.258 1.00 97.81 89 ALA A CA 1
ATOM 722 C C . ALA A 1 89 ? -0.139 -1.269 -3.581 1.00 97.81 89 ALA A C 1
ATOM 724 O O . ALA A 1 89 ? 0.327 -0.668 -4.552 1.00 97.81 89 ALA A O 1
ATOM 725 N N . ARG A 1 90 ? -0.542 -2.546 -3.649 1.00 96.94 90 ARG A N 1
ATOM 726 C CA . ARG A 1 90 ? -0.491 -3.354 -4.876 1.00 96.94 90 ARG A CA 1
ATOM 727 C C . ARG A 1 90 ? -1.305 -2.717 -5.996 1.00 96.94 90 ARG A C 1
ATOM 729 O O . ARG A 1 90 ? -0.776 -2.493 -7.077 1.00 96.94 90 ARG A O 1
ATOM 736 N N . ASP A 1 91 ? -2.559 -2.366 -5.734 1.00 97.00 91 ASP A N 1
ATOM 737 C CA . ASP A 1 91 ? -3.447 -1.788 -6.743 1.00 97.00 91 ASP A CA 1
ATOM 738 C C . ASP A 1 91 ? -2.945 -0.419 -7.242 1.00 97.00 91 ASP A C 1
ATOM 740 O O . ASP A 1 91 ? -3.185 -0.045 -8.392 1.00 97.00 91 ASP A O 1
ATOM 744 N N . SER A 1 92 ? -2.248 0.343 -6.392 1.00 96.56 92 SER A N 1
ATOM 745 C CA . SER A 1 92 ? -1.590 1.598 -6.785 1.00 96.56 92 SER A CA 1
ATOM 746 C C . SER A 1 92 ? -0.386 1.334 -7.694 1.00 96.56 92 SER A C 1
ATOM 748 O O . SER A 1 92 ? -0.207 2.011 -8.706 1.00 96.56 92 SER A O 1
ATOM 750 N N . PHE A 1 93 ? 0.417 0.316 -7.380 1.00 95.56 93 PHE A N 1
ATOM 751 C CA . PHE A 1 93 ? 1.557 -0.082 -8.203 1.00 95.56 93 PHE A CA 1
ATOM 752 C C . PHE A 1 93 ? 1.122 -0.663 -9.559 1.00 95.56 93 PHE A C 1
ATOM 754 O O . PHE A 1 93 ? 1.691 -0.333 -10.600 1.00 95.56 93 PHE A O 1
ATOM 761 N N . ASP A 1 94 ? 0.068 -1.479 -9.578 1.00 93.88 94 ASP A N 1
ATOM 762 C CA . ASP A 1 94 ? -0.494 -2.031 -10.810 1.00 93.88 94 ASP A CA 1
ATOM 763 C C . ASP A 1 94 ? -1.051 -0.934 -11.725 1.00 93.88 94 ASP A C 1
ATOM 765 O O . ASP A 1 94 ? -0.812 -0.967 -12.935 1.00 93.88 94 ASP A O 1
ATOM 769 N N . ARG A 1 95 ? -1.704 0.093 -11.163 1.00 93.44 95 ARG A N 1
ATOM 770 C CA . ARG A 1 95 ? -2.122 1.283 -11.924 1.00 93.44 95 ARG A CA 1
ATOM 771 C C . ARG A 1 95 ? -0.939 2.024 -12.534 1.00 93.44 95 ARG A C 1
ATOM 773 O O . ARG A 1 95 ? -0.992 2.367 -13.714 1.00 93.44 95 ARG A O 1
ATOM 780 N N . TYR A 1 96 ? 0.140 2.223 -11.778 1.00 93.19 96 TYR A N 1
ATOM 781 C CA . TYR A 1 96 ? 1.364 2.813 -12.322 1.00 93.19 96 TYR A CA 1
ATOM 782 C C . TYR A 1 96 ? 1.896 2.014 -13.520 1.00 93.19 96 TYR A C 1
ATOM 784 O O . TYR A 1 96 ? 2.166 2.593 -14.572 1.00 93.19 96 TYR A O 1
ATOM 792 N N . LYS A 1 97 ? 1.988 0.681 -13.405 1.00 91.56 97 LYS A N 1
ATOM 793 C CA . LYS A 1 97 ? 2.459 -0.179 -14.504 1.00 91.56 97 LYS A CA 1
ATOM 794 C C . LYS A 1 97 ? 1.574 -0.096 -15.745 1.00 91.56 97 LYS A C 1
ATOM 796 O O . LYS A 1 97 ? 2.103 -0.092 -16.854 1.00 91.56 97 LYS A O 1
ATOM 801 N N . GLN A 1 98 ? 0.254 -0.030 -15.567 1.00 89.19 98 GLN A N 1
ATOM 802 C CA . GLN A 1 98 ? -0.691 0.123 -16.676 1.00 89.19 98 GLN A CA 1
ATOM 803 C C . GLN A 1 98 ? -0.495 1.456 -17.408 1.00 89.19 98 GLN A C 1
ATOM 805 O O . GLN A 1 98 ? -0.521 1.485 -18.638 1.00 89.19 98 GLN A O 1
ATOM 810 N N . LEU A 1 99 ? -0.257 2.544 -16.669 1.00 87.62 99 LEU A N 1
ATOM 811 C CA . LEU A 1 99 ? -0.008 3.871 -17.240 1.00 87.62 99 LEU A CA 1
ATOM 812 C C . LEU A 1 99 ? 1.341 3.947 -17.970 1.00 87.62 99 LEU A C 1
ATOM 814 O O . LEU A 1 99 ? 1.419 4.515 -19.056 1.00 87.62 99 LEU A O 1
ATOM 818 N N . ASP A 1 100 ? 2.384 3.350 -17.393 1.00 85.56 100 ASP A N 1
ATOM 819 C CA . ASP A 1 100 ? 3.764 3.420 -17.898 1.00 85.56 100 ASP A CA 1
ATOM 820 C C . ASP A 1 100 ? 4.127 2.248 -18.839 1.00 85.56 100 ASP A C 1
ATOM 822 O O . ASP A 1 100 ? 5.278 2.100 -19.238 1.00 85.56 100 ASP A O 1
ATOM 826 N N . LYS A 1 101 ? 3.151 1.390 -19.191 1.00 80.94 101 LYS A N 1
ATOM 827 C CA . LYS A 1 101 ? 3.308 0.183 -20.036 1.00 80.94 101 LYS A CA 1
ATOM 828 C C . LYS A 1 101 ? 4.491 -0.709 -19.627 1.00 80.94 101 LYS A C 1
ATOM 830 O O . LYS A 1 101 ? 5.196 -1.256 -20.475 1.00 80.94 101 LYS A O 1
ATOM 835 N N . LYS A 1 102 ? 4.714 -0.849 -18.321 1.00 76.12 102 LYS A N 1
ATOM 836 C CA . LYS A 1 102 ? 5.846 -1.607 -17.772 1.00 76.12 102 LYS A CA 1
ATOM 837 C C . LYS A 1 102 ? 5.655 -3.115 -17.866 1.00 76.12 102 LYS A C 1
ATOM 839 O O . LYS A 1 102 ? 4.533 -3.620 -17.885 1.00 76.12 102 LYS A O 1
ATOM 844 N N . MET A 1 103 ? 6.778 -3.832 -17.867 1.00 78.44 103 MET A N 1
ATOM 845 C CA . MET A 1 103 ? 6.802 -5.294 -17.856 1.00 78.44 103 MET A CA 1
ATOM 846 C C . MET A 1 103 ? 6.140 -5.859 -16.584 1.00 78.44 103 MET A C 1
ATOM 848 O O . MET A 1 103 ? 6.230 -5.250 -15.514 1.00 78.44 103 MET A O 1
ATOM 852 N N . PRO A 1 104 ? 5.502 -7.043 -16.661 1.00 73.19 104 PRO A N 1
ATOM 853 C CA . PRO A 1 104 ? 4.643 -7.559 -15.595 1.00 73.19 104 PRO A CA 1
ATOM 854 C C . PRO A 1 104 ? 5.348 -7.866 -14.261 1.00 73.19 104 PRO A C 1
ATOM 856 O O . PRO A 1 104 ? 4.648 -8.044 -13.265 1.00 73.19 104 PRO A O 1
ATOM 859 N N . LEU A 1 105 ? 6.687 -7.856 -14.193 1.00 81.94 105 LEU A N 1
ATOM 860 C CA . LEU A 1 105 ? 7.485 -8.201 -13.004 1.00 81.94 105 LEU A CA 1
ATOM 861 C C . LEU A 1 105 ? 8.647 -7.228 -12.694 1.00 81.94 105 LEU A C 1
ATOM 863 O O . LEU A 1 105 ? 9.636 -7.621 -12.082 1.00 81.94 105 LEU A O 1
ATOM 867 N N . GLU A 1 106 ? 8.550 -5.952 -13.078 1.00 85.31 106 GLU A N 1
ATOM 868 C CA . GLU A 1 106 ? 9.548 -4.955 -12.648 1.00 85.31 106 GLU A CA 1
ATOM 869 C C . GLU A 1 106 ? 9.414 -4.601 -11.158 1.00 85.31 106 GLU A C 1
ATOM 871 O O . GLU A 1 106 ? 8.331 -4.173 -10.751 1.00 85.31 106 GLU A O 1
ATOM 876 N N . PRO A 1 107 ? 10.477 -4.730 -10.339 1.00 87.75 107 PRO A N 1
ATOM 877 C CA . PRO A 1 107 ? 10.412 -4.365 -8.930 1.00 87.75 107 PRO A CA 1
ATOM 878 C C . PRO A 1 107 ? 10.171 -2.861 -8.760 1.00 87.75 107 PRO A C 1
ATOM 880 O O . PRO A 1 107 ? 10.374 -2.060 -9.680 1.00 87.75 107 PRO A O 1
ATOM 883 N N . MET A 1 108 ? 9.745 -2.465 -7.560 1.00 92.19 108 MET A N 1
ATOM 884 C CA . MET A 1 108 ? 9.532 -1.058 -7.257 1.00 92.19 108 MET A CA 1
ATOM 885 C C . MET A 1 108 ? 10.844 -0.278 -7.387 1.00 92.19 108 MET A C 1
ATOM 887 O O . MET A 1 108 ? 11.889 -0.660 -6.872 1.00 92.19 108 MET A O 1
ATOM 891 N N . ASN A 1 109 ? 10.773 0.835 -8.105 1.00 93.19 109 ASN A N 1
ATOM 892 C CA . ASN A 1 109 ? 11.823 1.833 -8.212 1.00 93.19 109 ASN A CA 1
ATOM 893 C C . ASN A 1 109 ? 11.306 3.196 -7.734 1.00 93.19 109 ASN A C 1
ATOM 895 O O . ASN A 1 109 ? 10.117 3.356 -7.444 1.00 93.19 109 ASN A O 1
ATOM 899 N N . LYS A 1 110 ? 12.180 4.207 -7.727 1.00 95.00 110 LYS A N 1
ATOM 900 C CA . LYS A 1 110 ? 11.829 5.551 -7.258 1.00 95.00 110 LYS A CA 1
ATOM 901 C C . LYS A 1 110 ? 10.576 6.124 -7.937 1.00 95.00 110 LYS A C 1
ATOM 903 O O . LYS A 1 110 ? 9.708 6.641 -7.252 1.00 95.00 110 LYS A O 1
ATOM 908 N N . LYS A 1 111 ? 10.448 6.011 -9.265 1.00 94.25 111 LYS A N 1
ATOM 909 C CA . LYS A 1 111 ? 9.304 6.580 -10.002 1.00 94.25 111 LYS A CA 1
ATOM 910 C C . LYS A 1 111 ? 7.990 5.897 -9.629 1.00 94.25 111 LYS A C 1
ATOM 912 O O . LYS A 1 111 ? 6.998 6.573 -9.374 1.00 94.25 111 LYS A O 1
ATOM 917 N N . SER A 1 112 ? 7.990 4.566 -9.578 1.00 94.19 112 SER A N 1
ATOM 918 C CA . SER A 1 112 ? 6.811 3.818 -9.137 1.00 94.19 112 SER A CA 1
ATOM 919 C C . SER A 1 112 ? 6.480 4.077 -7.672 1.00 94.19 112 SER A C 1
ATOM 921 O O . SER A 1 112 ? 5.308 4.176 -7.329 1.00 94.19 112 SER A O 1
ATOM 923 N N . TRP A 1 113 ? 7.498 4.219 -6.819 1.00 97.31 113 TRP A N 1
ATOM 924 C CA . TRP A 1 113 ? 7.309 4.539 -5.412 1.00 97.31 113 TRP A CA 1
ATOM 925 C C . TRP A 1 113 ? 6.657 5.907 -5.246 1.00 97.31 113 TRP A C 1
ATOM 927 O O . TRP A 1 113 ? 5.641 5.993 -4.572 1.00 97.31 113 TRP A O 1
ATOM 937 N N . ASP A 1 114 ? 7.167 6.941 -5.921 1.00 97.44 114 ASP A N 1
ATOM 938 C CA . ASP A 1 114 ? 6.600 8.291 -5.859 1.00 97.44 114 ASP A CA 1
ATOM 939 C C . ASP A 1 114 ? 5.099 8.273 -6.246 1.00 97.44 114 ASP A C 1
ATOM 941 O O . ASP A 1 114 ? 4.277 8.961 -5.638 1.00 97.44 114 ASP A O 1
ATOM 945 N N . HIS A 1 115 ? 4.707 7.436 -7.220 1.00 96.75 115 HIS A N 1
ATOM 946 C CA . HIS A 1 115 ? 3.300 7.235 -7.586 1.00 96.75 115 HIS A CA 1
ATOM 947 C C . HIS A 1 115 ? 2.489 6.507 -6.503 1.00 96.75 115 HIS A C 1
ATOM 949 O O . HIS A 1 115 ? 1.378 6.934 -6.177 1.00 96.75 115 HIS A O 1
ATOM 955 N N . VAL A 1 116 ? 3.015 5.403 -5.966 1.00 97.56 116 VAL A N 1
ATOM 956 C CA . VAL A 1 116 ? 2.355 4.601 -4.923 1.00 97.56 116 VAL A CA 1
ATOM 957 C C . VAL A 1 116 ? 2.185 5.422 -3.648 1.00 97.56 116 VAL A C 1
ATOM 959 O O . VAL A 1 116 ? 1.079 5.507 -3.126 1.00 97.56 116 VAL A O 1
ATOM 962 N N . GLU A 1 117 ? 3.244 6.084 -3.188 1.00 98.31 117 GLU A N 1
ATOM 963 C CA . GLU A 1 117 ? 3.240 6.951 -2.012 1.00 98.31 117 GLU A CA 1
ATOM 964 C C . GLU A 1 117 ? 2.205 8.065 -2.150 1.00 98.31 117 GLU A C 1
ATOM 966 O O . GLU A 1 117 ? 1.389 8.266 -1.248 1.00 98.31 117 GLU A O 1
ATOM 971 N N . LYS A 1 118 ? 2.184 8.761 -3.292 1.00 98.31 118 LYS A N 1
ATOM 972 C CA . LYS A 1 118 ? 1.179 9.792 -3.558 1.00 98.31 118 LYS A CA 1
ATOM 973 C C . LYS A 1 118 ? -0.238 9.218 -3.514 1.00 98.31 118 LYS A C 1
ATOM 975 O O . LYS A 1 118 ? -1.097 9.771 -2.834 1.00 98.31 118 LYS A O 1
ATOM 980 N N . SER A 1 119 ? -0.470 8.098 -4.196 1.00 97.81 119 SER A N 1
ATOM 981 C CA . SER A 1 119 ? -1.792 7.464 -4.276 1.00 97.81 119 SER A CA 1
ATOM 982 C C . SER A 1 119 ? -2.300 7.005 -2.908 1.00 97.81 119 SER A C 1
ATOM 984 O O . SER A 1 119 ? -3.468 7.211 -2.581 1.00 97.81 119 SER A O 1
ATOM 986 N N . LEU A 1 120 ? -1.423 6.418 -2.088 1.00 98.12 120 LEU A N 1
ATOM 987 C CA . LEU A 1 120 ? -1.757 5.971 -0.739 1.00 98.12 120 LEU A CA 1
ATOM 988 C C . LEU A 1 120 ? -2.059 7.145 0.187 1.00 98.12 120 LEU A C 1
ATOM 990 O O . LEU A 1 120 ? -3.083 7.123 0.863 1.00 98.12 120 LEU A O 1
ATOM 994 N N . ASN A 1 121 ? -1.220 8.183 0.194 1.00 98.12 121 ASN A N 1
ATOM 995 C CA . ASN A 1 121 ? -1.472 9.361 1.021 1.00 98.12 121 ASN A CA 1
ATOM 996 C C . ASN A 1 121 ? -2.776 10.062 0.613 1.00 98.12 121 ASN A C 1
ATOM 998 O O . ASN A 1 121 ? -3.585 10.376 1.478 1.00 98.12 121 ASN A O 1
ATOM 1002 N N . GLU A 1 122 ? -3.043 10.228 -0.687 1.00 97.94 122 GLU A N 1
ATOM 1003 C CA . GLU A 1 122 ? -4.311 10.798 -1.162 1.00 97.94 122 GLU A CA 1
ATOM 1004 C C . GLU A 1 122 ? -5.527 9.954 -0.758 1.00 97.94 122 GLU A C 1
ATOM 1006 O O . GLU A 1 122 ? -6.561 10.507 -0.372 1.00 97.94 122 GLU A O 1
ATOM 1011 N N . LEU A 1 123 ? -5.424 8.623 -0.843 1.00 97.06 123 LEU A N 1
ATOM 1012 C CA . LEU A 1 123 ? -6.479 7.713 -0.400 1.00 97.06 123 LEU A CA 1
ATOM 1013 C C . LEU A 1 123 ? -6.743 7.879 1.097 1.00 97.06 123 LEU A C 1
ATOM 1015 O O . LEU A 1 123 ? -7.893 8.060 1.493 1.00 97.06 123 LEU A O 1
ATOM 1019 N N . ILE A 1 124 ? -5.688 7.842 1.912 1.00 96.62 124 ILE A N 1
ATOM 1020 C CA . ILE A 1 124 ? -5.782 7.994 3.365 1.00 96.62 124 ILE A CA 1
ATOM 1021 C C . ILE A 1 124 ? -6.413 9.346 3.700 1.00 96.62 124 ILE A C 1
ATOM 1023 O O . ILE A 1 124 ? -7.416 9.374 4.404 1.00 96.62 124 ILE A O 1
ATOM 1027 N N . THR A 1 125 ? -5.914 10.452 3.141 1.00 96.94 125 THR A N 1
ATOM 1028 C CA . THR A 1 125 ? -6.476 11.791 3.369 1.00 96.94 125 THR A CA 1
ATOM 1029 C C . THR A 1 125 ? -7.970 11.835 3.056 1.00 96.94 125 THR A C 1
ATOM 1031 O O . THR A 1 125 ? -8.755 12.228 3.914 1.00 96.94 125 THR A O 1
ATOM 1034 N N . LYS A 1 126 ? -8.397 11.346 1.884 1.00 96.44 126 LYS A N 1
ATOM 1035 C CA . LYS A 1 126 ? -9.820 11.343 1.495 1.00 96.44 126 LYS A CA 1
ATOM 1036 C C . LYS A 1 126 ? -10.686 10.476 2.404 1.00 96.44 126 LYS A C 1
ATOM 1038 O O . LYS A 1 126 ? -11.831 10.827 2.684 1.00 96.44 126 LYS A O 1
ATOM 1043 N N . LEU A 1 127 ? -10.170 9.330 2.844 1.00 94.38 127 LEU A N 1
ATOM 1044 C CA . LEU A 1 127 ? -10.871 8.464 3.789 1.00 94.38 127 LEU A CA 1
ATOM 1045 C C . LEU A 1 127 ? -11.049 9.166 5.136 1.00 94.38 127 LEU A C 1
ATOM 1047 O O . LEU A 1 127 ? -12.156 9.188 5.673 1.00 94.38 127 LEU A O 1
ATOM 1051 N N . LEU A 1 128 ? -9.987 9.785 5.647 1.00 92.69 128 LEU A N 1
ATOM 1052 C CA . LEU A 1 128 ? -10.032 10.496 6.916 1.00 92.69 128 LEU A CA 1
ATOM 1053 C C . LEU A 1 128 ? -10.957 11.713 6.846 1.00 92.69 128 LEU A C 1
ATOM 1055 O O . LEU A 1 128 ? -11.790 11.871 7.730 1.00 92.69 128 LEU A O 1
ATOM 1059 N N . GLU A 1 129 ? -10.904 12.513 5.784 1.00 94.12 129 GLU A N 1
ATOM 1060 C CA . GLU A 1 129 ? -11.816 13.648 5.579 1.00 94.12 129 GLU A CA 1
ATOM 1061 C C . GLU A 1 129 ? -13.288 13.222 5.518 1.00 94.12 129 GLU A C 1
ATOM 1063 O O . GLU A 1 129 ? -14.172 13.916 6.028 1.00 94.12 129 GLU A O 1
ATOM 1068 N N . LYS A 1 130 ? -13.568 12.075 4.889 1.00 93.44 130 LYS A N 1
ATOM 1069 C CA . LYS A 1 130 ? -14.935 11.585 4.703 1.00 93.44 130 LYS A CA 1
ATOM 1070 C C . LYS A 1 130 ? -15.526 10.968 5.969 1.00 93.44 130 LYS A C 1
ATOM 1072 O O . LYS A 1 130 ? -16.728 11.106 6.187 1.00 93.44 130 L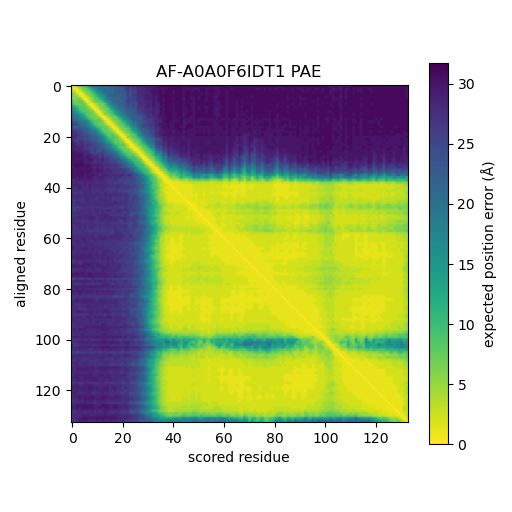YS A O 1
ATOM 1077 N N . PHE A 1 131 ? -14.711 10.277 6.763 1.00 88.31 131 PHE A N 1
ATOM 1078 C CA . PHE A 1 131 ? -15.191 9.403 7.836 1.00 88.31 131 PHE A CA 1
ATOM 1079 C C . PHE A 1 131 ? -14.692 9.767 9.242 1.00 88.31 131 PHE A C 1
ATOM 1081 O O . PHE A 1 131 ? -15.158 9.164 10.200 1.00 88.31 131 PHE A O 1
ATOM 1088 N N . SER A 1 132 ? -13.803 10.753 9.402 1.00 73.62 132 SER A N 1
ATOM 1089 C CA . SER A 1 132 ? -13.335 11.218 10.727 1.00 73.62 132 SER A CA 1
ATOM 1090 C C . SER A 1 132 ? -14.176 12.371 11.294 1.00 73.62 132 SER A C 1
ATOM 1092 O O . SER A 1 132 ? -13.649 13.201 12.033 1.00 73.62 132 SER A O 1
ATOM 1094 N N . LYS A 1 133 ? -15.457 12.449 10.913 1.00 59.03 133 LYS A N 1
ATOM 1095 C CA . LYS A 1 133 ? -16.420 13.409 11.471 1.00 59.03 133 LYS A CA 1
ATOM 1096 C C . LYS A 1 133 ? -17.064 12.877 12.741 1.00 59.03 133 LYS A C 1
ATOM 1098 O O . LYS A 1 133 ? -17.412 11.677 12.750 1.00 59.03 133 LYS A O 1
#

Foldseek 3Di:
DDDDDDDDDDDDDDDDDDDDDDDDDDDPPPVPPPPPPPVLVVLCVVCVPPLLCLQCDDPNSVVLVVVCVVCVVVCVVVVCDNNNSVVLLSVQLVVVCVVVVDDPRDHDDPVSSVRSVVSSVVVSVVSCVVPVD

Sequence (133 aa):
MKRNSSSGQSQSNEKPQTSVSENVPEKSSTEKKEPQISKIYKAIEDVKLDIRYYFLQDEYVEKLASIYIKNEGPLEKLGIDPKKYLEYARDSFDRYKQLDKKMPLEPMNKKSWDHVEKSLNELITKLLEKFSK

Secondary structure (DSSP, 8-state):
--------------------------------------HHHHHHHHHTTSGGGTT--THHHHHHHHHHHHHHHHHHHTT--HHHHHHHHHHHHHHHHHHTT--TTPPP-HHHHHHHHHHHHHHHHHHHHHH--

Nearest PDB structures (foldseek):
  1ez3-assembly1_A  TM=2.999E-01  e=9.530E+00  Rattus norvegicus
  6g2d-assembly1_D  TM=2.137E-01  e=8.105E+00  Homo sapiens

Solvent-accessible surface area (backbone atoms only — not comparable to full-atom values): 8583 Å² total; per-residue (Å²): 135,84,87,77,90,82,92,80,89,80,90,80,88,88,86,84,91,85,88,86,82,90,81,85,88,78,88,75,79,73,71,74,72,65,77,73,75,56,67,45,61,58,42,47,62,73,38,62,82,39,76,85,42,62,40,65,46,77,74,52,44,57,55,55,45,50,57,45,66,78,40,40,72,69,33,48,76,71,71,44,46,51,60,57,50,50,50,53,49,43,56,36,43,52,51,47,33,66,76,68,71,50,68,98,81,65,58,64,46,72,73,52,43,57,51,28,54,51,49,51,52,54,49,50,50,54,49,46,72,73,65,71,117